Protein AF-A0A959L8D1-F1 (afdb_monomer_lite)

pLDDT: mean 73.57, std 13.6, range [44.97, 96.94]

Foldseek 3Di:
DPVVVVVVVLLVVLVVVVVVLVCVVVVPPDDCVVCVLVVVLVVVVNVCSVCLPVQLVVQCVVVVPPDSVVSSVVVVVVSVVVVVVVVVVVVVVVVVVVVVVVVVVVVVVVVVVVVVVVD

Structure (mmCIF, N/CA/C/O backbone):
data_AF-A0A959L8D1-F1
#
_entry.id   AF-A0A959L8D1-F1
#
loop_
_atom_site.group_PDB
_atom_site.id
_atom_site.type_symbol
_atom_site.label_atom_id
_atom_site.label_alt_id
_atom_site.label_comp_id
_atom_site.label_asym_id
_atom_site.label_entity_id
_atom_site.label_seq_id
_atom_site.pdbx_PDB_ins_code
_atom_site.Cartn_x
_atom_site.Cartn_y
_atom_site.Cartn_z
_atom_site.occupancy
_atom_site.B_iso_or_equiv
_atom_site.auth_seq_id
_atom_site.auth_comp_id
_atom_site.auth_asym_id
_atom_site.auth_atom_id
_atom_site.pdbx_PDB_model_num
ATOM 1 N N . MET A 1 1 ? 15.775 18.827 -28.798 1.00 44.97 1 MET A N 1
ATOM 2 C CA . MET A 1 1 ? 16.914 18.192 -28.095 1.00 44.97 1 MET A CA 1
ATOM 3 C C . MET A 1 1 ? 16.473 17.866 -26.663 1.00 44.97 1 MET A C 1
ATOM 5 O O . MET A 1 1 ? 17.173 18.188 -25.719 1.00 44.97 1 MET A O 1
ATOM 9 N N . ASP A 1 2 ? 15.316 17.203 -26.504 1.00 53.19 2 ASP A N 1
ATOM 10 C CA . ASP A 1 2 ? 14.526 17.271 -25.252 1.00 53.19 2 ASP A CA 1
ATOM 11 C C . ASP A 1 2 ? 14.247 15.898 -24.615 1.00 53.19 2 ASP A C 1
ATOM 13 O O . ASP A 1 2 ? 13.881 15.799 -23.447 1.00 53.19 2 ASP A O 1
ATOM 17 N N . ILE A 1 3 ? 14.503 14.809 -25.348 1.00 58.22 3 ILE A N 1
ATOM 18 C CA . ILE A 1 3 ? 14.259 13.428 -24.890 1.00 58.22 3 ILE A CA 1
ATOM 19 C C . ILE A 1 3 ? 15.276 13.007 -23.810 1.00 58.22 3 ILE A C 1
ATOM 21 O O . ILE A 1 3 ? 14.938 12.283 -22.877 1.00 58.22 3 ILE A O 1
ATOM 25 N N . ARG A 1 4 ? 16.519 13.511 -23.879 1.00 61.00 4 ARG A N 1
ATOM 26 C CA . ARG A 1 4 ? 17.601 13.143 -22.941 1.00 61.00 4 ARG A CA 1
ATOM 27 C C . ARG A 1 4 ? 17.371 13.689 -21.530 1.00 61.00 4 ARG A C 1
ATOM 29 O O . ARG A 1 4 ? 17.685 13.013 -20.556 1.00 61.00 4 ARG A O 1
ATOM 36 N N . ILE A 1 5 ? 16.801 14.892 -21.423 1.00 63.31 5 ILE A N 1
ATOM 37 C CA . ILE A 1 5 ? 16.486 15.525 -20.134 1.00 63.31 5 ILE A CA 1
ATOM 38 C C . ILE A 1 5 ? 15.356 14.757 -19.453 1.00 63.31 5 ILE A C 1
ATOM 40 O O . ILE A 1 5 ? 15.460 14.446 -18.271 1.00 63.31 5 ILE A O 1
ATOM 44 N N . PHE A 1 6 ? 14.324 14.379 -20.211 1.00 62.62 6 PHE A N 1
ATOM 45 C CA . PHE A 1 6 ? 13.221 13.578 -19.689 1.00 62.62 6 PHE A CA 1
ATOM 46 C C . PHE A 1 6 ? 13.702 12.211 -19.179 1.00 62.62 6 PHE A C 1
ATOM 48 O O . PHE A 1 6 ? 13.329 11.797 -18.087 1.00 62.62 6 PHE A O 1
ATOM 55 N N . GLN A 1 7 ? 14.601 11.546 -19.909 1.00 61.59 7 GLN A N 1
ATOM 56 C CA . GLN A 1 7 ? 15.146 10.241 -19.520 1.00 61.59 7 GLN A CA 1
ATOM 57 C C . GLN A 1 7 ? 16.003 10.304 -18.241 1.00 61.59 7 GLN A C 1
ATOM 59 O O . GLN A 1 7 ? 15.895 9.437 -17.370 1.00 61.59 7 GLN A O 1
ATOM 64 N N . ILE A 1 8 ? 16.813 11.357 -18.089 1.00 69.31 8 ILE A N 1
ATOM 65 C CA . ILE A 1 8 ? 17.606 11.609 -16.874 1.00 69.31 8 ILE A CA 1
ATOM 66 C C . ILE A 1 8 ? 16.698 11.943 -15.689 1.00 69.31 8 ILE A C 1
ATOM 68 O O . ILE A 1 8 ? 16.883 11.405 -14.599 1.00 69.31 8 ILE A O 1
ATOM 72 N N . LEU A 1 9 ? 15.697 12.797 -15.902 1.00 68.62 9 LEU A N 1
ATOM 73 C CA . LEU A 1 9 ? 14.784 13.252 -14.859 1.00 68.62 9 LEU A CA 1
ATOM 74 C C . LEU A 1 9 ? 13.899 12.107 -14.346 1.00 68.62 9 LEU A C 1
ATOM 76 O O . LEU A 1 9 ? 13.762 11.935 -13.136 1.00 68.62 9 LEU A O 1
ATOM 80 N N . VAL A 1 10 ? 13.391 11.259 -15.247 1.00 65.62 10 VAL A N 1
ATOM 81 C CA . VAL A 1 10 ? 12.669 10.026 -14.894 1.00 65.62 10 VAL A CA 1
ATOM 82 C C . VAL A 1 10 ? 13.568 9.057 -14.122 1.00 65.62 10 VAL A C 1
ATOM 84 O O . VAL A 1 10 ? 13.131 8.505 -13.115 1.00 65.62 10 VAL A O 1
ATOM 87 N N . SER A 1 11 ? 14.834 8.897 -14.521 1.00 62.25 11 SER A N 1
ATOM 88 C CA . SER A 1 11 ? 15.780 8.025 -13.806 1.00 62.25 11 SER A CA 1
ATOM 89 C C . SER A 1 11 ? 16.062 8.525 -12.385 1.00 62.25 11 SER A C 1
ATOM 91 O O . SER A 1 11 ? 16.070 7.741 -11.437 1.00 62.25 11 SER A O 1
ATOM 93 N N . PHE A 1 12 ? 16.231 9.838 -12.208 1.00 73.19 12 PHE A N 1
ATOM 94 C CA . PHE A 1 12 ? 16.460 10.443 -10.894 1.00 73.19 12 PHE A CA 1
ATOM 95 C C . PHE A 1 12 ? 15.234 10.322 -9.979 1.00 73.19 12 PHE A C 1
ATOM 97 O O . PHE A 1 12 ? 15.365 9.984 -8.801 1.00 73.19 12 PHE A O 1
ATOM 104 N N . ILE A 1 13 ? 14.035 10.537 -10.531 1.00 70.12 13 ILE A N 1
ATOM 105 C CA . ILE A 1 13 ? 12.764 10.344 -9.819 1.00 70.12 13 ILE A CA 1
ATOM 106 C C . ILE A 1 13 ? 12.577 8.874 -9.431 1.00 70.12 13 ILE A C 1
ATOM 108 O O . ILE A 1 13 ? 12.174 8.593 -8.302 1.00 70.12 13 ILE A O 1
ATOM 112 N N . GLY A 1 14 ? 12.927 7.935 -10.314 1.00 64.06 14 GLY A N 1
ATOM 113 C CA . GLY A 1 14 ? 12.892 6.501 -10.027 1.00 64.06 14 GLY A CA 1
ATOM 114 C C . GLY A 1 14 ? 13.789 6.126 -8.846 1.00 64.06 14 GLY A C 1
ATOM 115 O O . GLY A 1 14 ? 13.337 5.471 -7.909 1.00 64.06 14 GLY A O 1
ATOM 116 N N . ILE A 1 15 ? 15.033 6.614 -8.830 1.00 70.88 15 ILE A N 1
ATOM 117 C CA . ILE A 1 15 ? 15.979 6.376 -7.727 1.00 70.88 15 ILE A CA 1
ATOM 118 C C . ILE A 1 15 ? 15.454 6.970 -6.410 1.00 70.88 15 ILE A C 1
ATOM 120 O O . ILE A 1 15 ? 15.479 6.303 -5.374 1.00 70.88 15 ILE A O 1
ATOM 124 N N . ALA A 1 16 ? 14.931 8.199 -6.439 1.00 73.38 16 ALA A N 1
ATOM 125 C CA . ALA A 1 16 ? 14.352 8.837 -5.259 1.00 73.38 16 ALA A CA 1
ATOM 126 C C . ALA A 1 16 ? 13.145 8.051 -4.709 1.00 73.38 16 ALA A C 1
ATOM 128 O O . ALA A 1 16 ? 13.032 7.855 -3.496 1.00 73.38 16 ALA A O 1
ATOM 129 N N . PHE A 1 17 ? 12.282 7.541 -5.593 1.00 66.75 17 PHE A N 1
ATOM 130 C CA . PHE A 1 17 ? 11.120 6.731 -5.227 1.00 66.75 17 PHE A CA 1
ATOM 131 C C . PHE A 1 17 ? 11.515 5.388 -4.595 1.00 66.75 17 PHE A C 1
ATOM 133 O O . PHE A 1 17 ? 10.920 4.967 -3.596 1.00 66.75 17 PHE A O 1
ATOM 140 N N . VAL A 1 18 ? 12.562 4.742 -5.119 1.00 65.06 18 VAL A N 1
ATOM 141 C CA . VAL A 1 18 ? 13.132 3.508 -4.555 1.00 65.06 18 VAL A CA 1
ATOM 142 C C . VAL A 1 18 ? 13.652 3.755 -3.138 1.00 65.06 18 VAL A C 1
ATOM 144 O O . VAL A 1 18 ? 13.286 3.030 -2.213 1.00 65.06 18 VAL A O 1
ATOM 147 N N . ILE A 1 19 ? 14.442 4.812 -2.931 1.00 74.25 19 ILE A N 1
ATOM 148 C CA . ILE A 1 19 ? 14.998 5.146 -1.609 1.00 74.25 19 ILE A CA 1
ATOM 149 C C . ILE A 1 19 ? 13.882 5.452 -0.602 1.00 74.25 19 ILE A C 1
ATOM 151 O O . ILE A 1 19 ? 13.937 4.997 0.544 1.00 74.25 19 ILE A O 1
ATOM 155 N N . TRP A 1 20 ? 12.858 6.201 -1.019 1.00 70.25 20 TRP A N 1
ATOM 156 C CA . TRP A 1 20 ? 11.715 6.532 -0.171 1.00 70.25 20 TRP A CA 1
ATOM 157 C C . TRP A 1 20 ? 10.930 5.284 0.248 1.00 70.25 20 TRP A C 1
ATOM 159 O O . TRP A 1 20 ? 10.620 5.108 1.428 1.00 70.25 20 TRP A O 1
ATOM 169 N N . THR A 1 21 ? 10.699 4.369 -0.692 1.00 62.09 21 THR A N 1
ATOM 170 C CA . THR A 1 21 ? 10.014 3.098 -0.439 1.00 62.09 21 THR A CA 1
ATOM 171 C C . THR A 1 21 ? 10.807 2.213 0.526 1.00 62.09 21 THR A C 1
ATOM 173 O O . THR A 1 21 ? 10.246 1.720 1.507 1.00 62.09 21 THR A O 1
ATOM 176 N N . LEU A 1 22 ? 12.114 2.039 0.296 1.00 66.50 22 LEU A N 1
ATOM 177 C CA . LEU A 1 22 ? 12.976 1.244 1.177 1.00 66.50 22 LEU A CA 1
ATOM 178 C C . LEU A 1 22 ? 12.985 1.806 2.600 1.00 66.50 22 LEU A C 1
ATOM 180 O O . LEU A 1 22 ? 12.826 1.053 3.562 1.00 66.50 22 LEU A O 1
ATOM 184 N N . LYS A 1 23 ? 13.100 3.132 2.743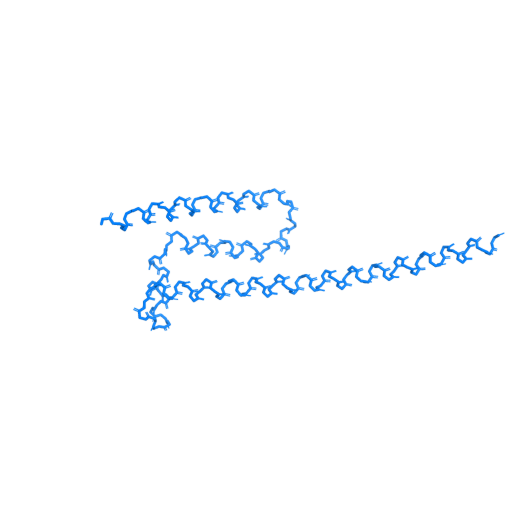 1.00 68.06 23 LYS A N 1
ATOM 185 C CA . LYS A 1 23 ? 12.978 3.792 4.047 1.00 68.06 23 LYS A CA 1
ATOM 186 C C . LYS A 1 23 ? 11.630 3.494 4.687 1.00 68.06 23 LYS A C 1
ATOM 188 O O . LYS A 1 23 ? 11.599 3.096 5.847 1.00 68.06 23 LYS A O 1
ATOM 193 N N . ASN A 1 24 ? 10.527 3.626 3.958 1.00 63.09 24 ASN A N 1
ATOM 194 C CA . ASN A 1 24 ? 9.201 3.395 4.522 1.00 63.09 24 ASN A CA 1
ATOM 195 C C . ASN A 1 24 ? 9.014 1.949 5.027 1.00 63.09 24 ASN A C 1
ATOM 197 O O . ASN A 1 24 ? 8.436 1.745 6.091 1.00 63.09 24 ASN A O 1
ATOM 201 N N . ILE A 1 25 ? 9.565 0.956 4.321 1.00 62.25 25 ILE A N 1
ATOM 202 C CA . ILE A 1 25 ? 9.520 -0.457 4.737 1.00 62.25 25 ILE A CA 1
ATOM 203 C C . ILE A 1 25 ? 10.344 -0.690 6.011 1.00 62.25 25 ILE A C 1
ATOM 205 O O . ILE A 1 25 ? 9.870 -1.342 6.940 1.00 62.25 25 ILE A O 1
ATOM 209 N N . ILE A 1 26 ? 11.556 -0.133 6.080 1.00 62.91 26 ILE A N 1
ATOM 210 C CA . ILE A 1 26 ? 12.468 -0.325 7.220 1.00 62.91 26 ILE A CA 1
ATOM 211 C C . ILE A 1 26 ? 11.959 0.405 8.473 1.00 62.91 26 ILE A C 1
ATOM 213 O O . ILE A 1 26 ? 12.082 -0.103 9.587 1.00 62.91 26 ILE A O 1
ATOM 217 N N . THR A 1 27 ? 11.360 1.586 8.306 1.00 58.34 27 THR A N 1
ATOM 218 C CA . THR A 1 27 ? 10.973 2.445 9.436 1.00 58.34 27 THR A CA 1
ATOM 219 C C . THR A 1 27 ? 9.702 1.957 10.139 1.00 58.34 27 THR A C 1
ATOM 221 O O . THR A 1 27 ? 9.529 2.215 11.326 1.00 58.34 27 THR A O 1
ATOM 224 N N . GLN A 1 28 ? 8.810 1.233 9.451 1.00 54.53 28 GLN A N 1
ATOM 225 C CA . GLN A 1 28 ? 7.471 0.960 9.987 1.00 54.53 28 GLN A CA 1
ATOM 226 C C . GLN A 1 28 ? 7.330 -0.272 10.898 1.00 54.53 28 GLN A C 1
ATOM 228 O O . GLN A 1 28 ? 6.230 -0.470 11.403 1.00 54.53 28 GLN A O 1
ATOM 233 N N . LYS A 1 29 ? 8.372 -1.092 11.157 1.00 53.31 29 LYS A N 1
ATOM 234 C CA . LYS A 1 29 ? 8.272 -2.306 12.021 1.00 53.31 29 LYS A CA 1
ATOM 235 C C . LYS A 1 29 ? 6.975 -3.114 11.779 1.00 53.31 29 LYS A C 1
ATOM 237 O O . LYS A 1 29 ? 6.373 -3.657 12.703 1.00 53.31 29 LYS A O 1
ATOM 242 N N . SER A 1 30 ? 6.503 -3.141 10.535 1.00 51.44 30 SER A N 1
ATOM 243 C CA . SER A 1 30 ? 5.203 -3.715 10.212 1.00 51.44 30 SER A CA 1
ATOM 244 C C . SER A 1 30 ? 5.316 -5.234 10.207 1.00 51.44 30 SER A C 1
ATOM 246 O O . SER A 1 30 ? 6.274 -5.794 9.669 1.00 51.44 30 SER A O 1
ATOM 248 N N . SER A 1 31 ? 4.336 -5.905 10.810 1.00 53.81 31 SER A N 1
ATOM 249 C CA . SER A 1 31 ? 4.186 -7.354 10.714 1.00 53.81 31 SER A CA 1
ATOM 250 C C . SER A 1 31 ? 4.180 -7.760 9.236 1.00 53.81 31 SER A C 1
ATOM 252 O O . SER A 1 31 ? 3.370 -7.260 8.454 1.00 53.81 31 SER A O 1
ATOM 254 N N . LEU A 1 32 ? 5.072 -8.678 8.841 1.00 53.84 32 LEU A N 1
ATOM 255 C CA . LEU A 1 32 ? 5.238 -9.142 7.451 1.00 53.84 32 LEU A CA 1
ATOM 256 C C . LEU A 1 32 ? 3.915 -9.583 6.794 1.00 53.84 32 LEU A C 1
ATOM 258 O O . LEU A 1 32 ? 3.780 -9.517 5.573 1.00 53.84 32 LEU A O 1
ATOM 262 N N . LYS A 1 33 ? 2.927 -9.994 7.600 1.00 57.34 33 LYS A N 1
ATOM 263 C CA . LYS A 1 33 ? 1.595 -10.402 7.135 1.00 57.34 33 LYS A CA 1
ATOM 264 C C . LYS A 1 33 ? 0.744 -9.234 6.627 1.00 57.34 33 LYS A C 1
ATOM 266 O O . LYS A 1 33 ? 0.031 -9.402 5.642 1.00 57.34 33 LYS A O 1
ATOM 271 N N . ASP A 1 34 ? 0.845 -8.052 7.232 1.00 59.91 34 ASP A N 1
ATOM 272 C CA . ASP A 1 34 ? 0.012 -6.906 6.850 1.00 59.91 34 ASP A CA 1
ATOM 273 C C . ASP A 1 34 ? 0.586 -6.130 5.660 1.00 59.91 34 ASP A C 1
ATOM 275 O O . ASP A 1 34 ? -0.183 -5.587 4.859 1.00 59.91 34 ASP A O 1
ATOM 279 N N . SER A 1 35 ? 1.913 -6.149 5.488 1.00 65.25 35 SER A N 1
ATOM 280 C CA . SER A 1 35 ? 2.630 -5.405 4.441 1.00 65.25 35 SER A CA 1
ATOM 281 C C . SER A 1 35 ? 2.812 -6.143 3.111 1.00 65.25 35 SER A C 1
ATOM 283 O O . SER A 1 35 ? 3.308 -5.539 2.160 1.00 65.25 35 SER A O 1
ATOM 285 N N . TRP A 1 36 ? 2.401 -7.411 2.990 1.00 68.19 36 TRP A N 1
ATOM 286 C CA . TRP A 1 36 ? 2.643 -8.211 1.777 1.00 68.19 36 TRP A CA 1
ATOM 287 C C . TRP A 1 36 ? 2.040 -7.588 0.508 1.00 68.19 36 TRP A C 1
ATOM 289 O O . TRP A 1 36 ? 2.680 -7.558 -0.541 1.00 68.19 36 TRP A O 1
ATOM 299 N N . PHE A 1 37 ? 0.841 -7.006 0.612 1.00 69.19 37 PHE A N 1
ATOM 300 C CA . PHE A 1 37 ? 0.192 -6.334 -0.519 1.00 69.19 37 PHE A CA 1
ATOM 301 C C . PHE A 1 37 ? 0.978 -5.096 -0.983 1.00 69.19 37 PHE A C 1
ATOM 303 O O . PHE A 1 37 ? 1.168 -4.895 -2.180 1.00 69.19 37 PHE A O 1
ATOM 310 N N . GLY A 1 38 ? 1.485 -4.294 -0.042 1.00 68.81 38 GLY A N 1
ATOM 311 C CA . GLY A 1 38 ? 2.319 -3.130 -0.353 1.00 68.81 38 GLY A CA 1
ATOM 312 C C . GLY A 1 38 ? 3.681 -3.519 -0.932 1.00 68.81 38 GLY A C 1
ATOM 313 O O . GLY A 1 38 ? 4.169 -2.850 -1.838 1.00 68.81 38 GLY A O 1
ATOM 314 N N . LEU A 1 39 ? 4.262 -4.628 -0.463 1.00 70.00 39 LEU A N 1
ATOM 315 C CA . LEU A 1 39 ? 5.511 -5.178 -0.993 1.00 70.00 39 LEU A CA 1
ATOM 316 C C . LEU A 1 39 ? 5.359 -5.665 -2.435 1.00 70.00 39 LEU A C 1
ATOM 318 O O . LEU A 1 39 ? 6.172 -5.291 -3.275 1.00 70.00 39 LEU A O 1
ATOM 322 N N . ILE A 1 40 ? 4.308 -6.434 -2.742 1.00 74.75 40 ILE A N 1
ATOM 323 C CA . ILE A 1 40 ? 4.020 -6.863 -4.121 1.00 74.75 40 ILE A CA 1
ATOM 324 C C . ILE A 1 40 ? 3.827 -5.647 -5.020 1.00 74.75 40 ILE A C 1
ATOM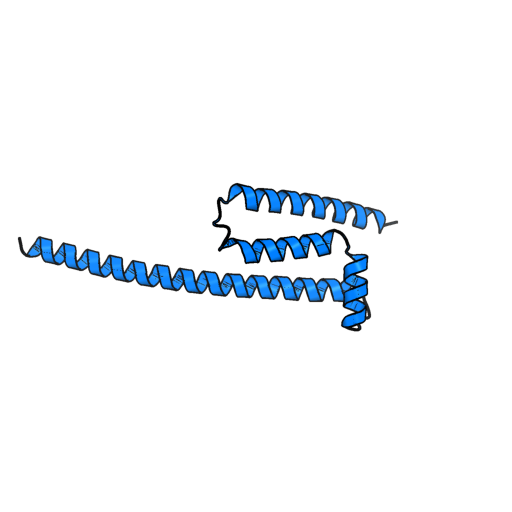 326 O O . ILE A 1 40 ? 4.426 -5.574 -6.090 1.00 74.75 40 ILE A O 1
ATOM 330 N N . LEU A 1 41 ? 3.008 -4.687 -4.584 1.00 69.94 41 LEU A N 1
ATOM 331 C CA . LEU A 1 41 ? 2.719 -3.493 -5.368 1.00 69.94 41 LEU A CA 1
ATOM 332 C C . LEU A 1 41 ? 3.999 -2.695 -5.644 1.00 69.94 41 LEU A C 1
ATOM 334 O O . LEU A 1 41 ? 4.243 -2.285 -6.774 1.00 69.94 41 LEU A O 1
ATOM 338 N N . SER A 1 42 ? 4.847 -2.530 -4.630 1.00 66.06 42 SER A N 1
ATOM 339 C CA . SER A 1 42 ? 6.132 -1.852 -4.758 1.00 66.06 42 SER A CA 1
ATOM 340 C C . SER A 1 42 ? 7.091 -2.584 -5.698 1.00 66.06 42 SER A C 1
ATOM 342 O O . SER A 1 42 ? 7.699 -1.947 -6.554 1.00 66.06 42 SER A O 1
ATOM 344 N N . LEU A 1 43 ? 7.174 -3.915 -5.609 1.00 71.19 43 LEU A N 1
ATOM 345 C CA . LEU A 1 43 ? 7.964 -4.732 -6.531 1.00 71.19 43 LEU A CA 1
ATOM 346 C C . LEU A 1 43 ? 7.493 -4.547 -7.981 1.00 71.19 43 LEU A C 1
ATOM 348 O O . LEU A 1 43 ? 8.308 -4.439 -8.896 1.00 71.19 43 LEU A O 1
ATOM 352 N N . LEU A 1 44 ? 6.178 -4.456 -8.184 1.00 71.50 44 LEU A N 1
ATOM 353 C CA . LEU A 1 44 ? 5.580 -4.236 -9.496 1.00 71.50 44 LEU A CA 1
ATOM 354 C C . LEU A 1 44 ? 5.890 -2.835 -10.041 1.00 71.50 44 LEU A C 1
ATOM 356 O O . LEU A 1 44 ? 6.222 -2.697 -11.215 1.00 71.50 44 LEU A O 1
ATOM 360 N N . PHE A 1 45 ? 5.874 -1.812 -9.182 1.00 68.00 45 PHE A N 1
ATOM 361 C CA . PHE A 1 45 ? 6.333 -0.465 -9.533 1.00 68.00 45 PHE A CA 1
ATOM 362 C C . PHE A 1 45 ? 7.827 -0.426 -9.878 1.00 68.00 45 PHE A C 1
ATOM 364 O O . PHE A 1 45 ? 8.204 0.254 -10.828 1.00 68.00 45 PHE A O 1
ATOM 371 N N . ILE A 1 46 ? 8.672 -1.168 -9.156 1.00 65.94 46 ILE A N 1
ATOM 372 C CA . ILE A 1 46 ? 10.112 -1.276 -9.443 1.00 65.94 46 ILE A CA 1
ATOM 373 C C . ILE A 1 46 ? 10.341 -1.920 -10.814 1.00 65.94 46 ILE A C 1
ATOM 375 O O . ILE A 1 46 ? 11.119 -1.398 -11.609 1.00 65.94 46 ILE A O 1
ATOM 379 N N . MET A 1 47 ? 9.634 -3.013 -11.116 1.00 64.06 47 MET A N 1
ATOM 380 C CA . MET A 1 47 ? 9.660 -3.656 -12.436 1.00 64.06 47 MET A CA 1
ATOM 381 C C . MET A 1 47 ? 9.266 -2.680 -13.551 1.00 64.06 47 MET A C 1
ATOM 383 O O . MET A 1 47 ? 9.938 -2.610 -14.579 1.00 64.06 47 MET A O 1
ATOM 387 N N . LEU A 1 48 ? 8.221 -1.880 -13.323 1.00 63.91 48 LEU A N 1
ATOM 388 C CA . LEU A 1 48 ? 7.764 -0.877 -14.284 1.00 63.91 48 LEU A CA 1
ATOM 389 C C . LEU A 1 48 ? 8.772 0.264 -14.485 1.00 63.91 48 LEU A C 1
ATOM 391 O O . LEU A 1 48 ? 8.928 0.763 -15.595 1.00 63.91 48 LEU A O 1
ATOM 395 N N . ALA A 1 49 ? 9.445 0.678 -13.409 1.00 61.88 49 ALA A N 1
ATOM 396 C CA . ALA A 1 49 ? 10.408 1.772 -13.421 1.00 61.88 49 ALA A CA 1
ATOM 397 C C . ALA A 1 49 ? 11.759 1.374 -14.036 1.00 61.88 49 ALA A C 1
ATOM 399 O O . ALA A 1 49 ? 12.401 2.206 -14.673 1.00 61.88 49 ALA A O 1
ATOM 400 N N . LEU A 1 50 ? 12.195 0.121 -13.859 1.00 57.75 50 LEU A N 1
ATOM 401 C CA . LEU A 1 50 ? 13.462 -0.376 -14.406 1.00 57.75 50 LEU A CA 1
ATOM 402 C C . LEU A 1 50 ? 13.396 -0.635 -15.916 1.00 57.75 50 LEU A C 1
ATOM 404 O O . LEU A 1 50 ? 14.405 -0.473 -16.598 1.00 57.75 50 LEU A O 1
ATOM 408 N N . PHE A 1 51 ? 12.227 -1.017 -16.444 1.00 61.31 51 PHE A N 1
ATOM 409 C CA . PHE A 1 51 ? 12.077 -1.398 -17.852 1.00 61.31 51 PHE A CA 1
ATOM 410 C C . PHE A 1 51 ? 10.813 -0.810 -18.500 1.00 61.31 51 PHE A C 1
ATOM 412 O O . PHE A 1 51 ? 9.938 -1.568 -18.930 1.00 61.31 51 PHE A O 1
ATOM 419 N N . PRO A 1 52 ? 10.703 0.526 -18.623 1.00 58.59 52 PRO A N 1
ATOM 420 C CA . PRO A 1 52 ? 9.523 1.160 -19.205 1.00 58.59 52 PRO A CA 1
ATOM 421 C C . PRO A 1 52 ? 9.257 0.675 -20.638 1.00 58.59 52 PRO A C 1
ATOM 423 O O . PRO A 1 52 ? 8.119 0.345 -20.958 1.00 58.59 52 PRO A O 1
ATOM 426 N N . ASP A 1 53 ? 10.292 0.529 -21.471 1.00 60.09 53 ASP A N 1
ATOM 427 C CA . ASP A 1 53 ? 10.134 0.132 -22.878 1.00 60.09 53 ASP A CA 1
ATOM 428 C C . ASP A 1 53 ? 9.756 -1.347 -23.052 1.00 60.09 53 ASP A C 1
ATOM 430 O O . ASP A 1 53 ? 8.888 -1.671 -23.862 1.00 60.09 53 ASP A O 1
ATOM 434 N N . ALA A 1 54 ? 10.355 -2.258 -22.274 1.00 61.41 54 ALA A N 1
ATOM 435 C CA . ALA A 1 54 ? 10.072 -3.692 -22.384 1.00 61.41 54 ALA A CA 1
ATOM 436 C C . ALA A 1 54 ? 8.664 -4.034 -21.874 1.00 61.41 54 ALA A C 1
ATOM 438 O O . ALA A 1 54 ? 7.935 -4.795 -22.511 1.00 61.41 54 ALA A O 1
ATOM 439 N N . VAL A 1 55 ? 8.269 -3.430 -20.748 1.00 61.41 55 VAL A N 1
ATOM 440 C CA . VAL A 1 55 ? 6.938 -3.601 -20.155 1.00 61.41 55 VAL A CA 1
ATOM 441 C C . VAL A 1 55 ? 5.881 -2.981 -21.066 1.00 61.41 55 VAL A C 1
ATOM 443 O O . VAL A 1 55 ? 4.868 -3.611 -21.362 1.00 61.41 55 VAL A O 1
ATOM 446 N N . SER A 1 56 ? 6.148 -1.785 -21.589 1.00 62.72 56 SER A N 1
ATOM 447 C CA . SER A 1 56 ? 5.246 -1.103 -22.508 1.00 62.72 56 SER A CA 1
ATOM 448 C C . SER A 1 56 ? 5.016 -1.867 -23.809 1.00 62.72 56 SER A C 1
ATOM 450 O O . SER A 1 56 ? 3.863 -2.067 -24.179 1.00 62.72 56 SER A O 1
ATOM 452 N N . HIS A 1 57 ? 6.073 -2.365 -24.459 1.00 64.31 57 HIS A N 1
ATOM 453 C CA . HIS A 1 57 ? 5.934 -3.142 -25.692 1.00 64.31 57 HIS A CA 1
ATOM 454 C C . HIS A 1 57 ? 5.187 -4.463 -25.479 1.00 64.31 57 HIS A C 1
ATOM 456 O O . HIS A 1 57 ? 4.363 -4.836 -26.312 1.00 64.31 57 HIS A O 1
ATOM 462 N N . HIS A 1 58 ? 5.429 -5.170 -24.369 1.00 66.94 58 HIS A N 1
ATOM 463 C CA . HIS A 1 58 ? 4.695 -6.403 -24.066 1.00 66.94 58 HIS A CA 1
ATOM 464 C C . HIS A 1 58 ? 3.208 -6.143 -23.814 1.00 66.94 58 HIS A C 1
ATOM 466 O O . HIS A 1 58 ? 2.360 -6.847 -24.354 1.00 66.94 58 HIS A O 1
ATOM 472 N N . ILE A 1 59 ? 2.878 -5.117 -23.029 1.00 62.16 59 ILE A N 1
ATOM 473 C CA . ILE A 1 59 ? 1.485 -4.782 -22.712 1.00 62.16 59 ILE A CA 1
ATOM 474 C C . ILE A 1 59 ? 0.769 -4.233 -23.945 1.00 62.16 59 ILE A C 1
ATOM 476 O O . ILE A 1 59 ? -0.364 -4.627 -24.204 1.00 62.16 59 ILE A O 1
ATOM 480 N N . ALA A 1 60 ? 1.419 -3.364 -24.723 1.00 65.25 60 ALA A N 1
ATOM 481 C CA . ALA A 1 60 ? 0.854 -2.813 -25.950 1.00 65.25 60 ALA A CA 1
ATOM 482 C C . ALA A 1 60 ? 0.535 -3.909 -26.975 1.00 65.25 60 ALA A C 1
ATOM 484 O O . ALA A 1 60 ? -0.514 -3.839 -27.603 1.00 65.25 60 ALA A O 1
ATOM 485 N N . ASN A 1 61 ? 1.367 -4.953 -27.073 1.00 66.50 61 ASN A N 1
ATOM 486 C CA . ASN A 1 61 ? 1.110 -6.095 -27.953 1.00 66.50 61 ASN A CA 1
ATOM 487 C C . ASN A 1 61 ? -0.030 -7.004 -27.458 1.00 66.50 61 ASN A C 1
ATOM 489 O O . ASN A 1 61 ? -0.735 -7.583 -28.276 1.00 66.50 61 ASN A O 1
ATOM 493 N N . ILE A 1 62 ? -0.221 -7.150 -26.141 1.00 65.69 62 ILE A N 1
ATOM 494 C CA . ILE A 1 62 ? -1.310 -7.971 -25.573 1.00 65.69 62 ILE A CA 1
ATOM 495 C C . ILE A 1 62 ? -2.659 -7.244 -25.661 1.00 65.69 62 ILE A C 1
ATOM 497 O O . ILE A 1 62 ? -3.688 -7.874 -25.890 1.00 65.69 62 ILE A O 1
ATOM 501 N N . LEU A 1 63 ? -2.660 -5.927 -25.448 1.00 67.31 63 LEU A N 1
ATOM 502 C CA . LEU A 1 63 ? -3.869 -5.098 -25.379 1.00 67.31 63 LEU A CA 1
ATOM 503 C C . LEU A 1 63 ? -4.165 -4.318 -26.674 1.00 67.31 63 LEU A C 1
ATOM 505 O O . LEU A 1 63 ? -5.136 -3.569 -26.706 1.00 67.31 63 LEU A O 1
ATOM 509 N N . ASP A 1 64 ? -3.343 -4.483 -27.714 1.00 65.88 64 ASP A N 1
ATOM 510 C CA . ASP A 1 64 ? -3.420 -3.782 -29.009 1.00 65.88 64 ASP A CA 1
ATOM 511 C C . ASP A 1 64 ? -3.476 -2.244 -28.878 1.00 65.88 64 ASP A C 1
ATOM 513 O O . ASP A 1 64 ? -4.172 -1.522 -29.597 1.00 65.88 64 ASP A O 1
ATOM 517 N N . PHE A 1 65 ? -2.738 -1.700 -27.907 1.00 66.75 65 PHE A N 1
ATOM 518 C CA . PHE A 1 65 ? -2.660 -0.254 -27.733 1.00 66.75 65 PHE A CA 1
ATOM 519 C C . PHE A 1 65 ? -1.730 0.360 -28.782 1.00 66.75 65 PHE A C 1
ATOM 521 O O . PHE A 1 65 ? -0.527 0.122 -28.790 1.00 66.75 65 PHE A O 1
ATOM 528 N N . LYS A 1 66 ? -2.271 1.279 -29.591 1.00 61.09 66 LYS A N 1
ATOM 529 C CA . LYS A 1 66 ? -1.530 2.032 -30.624 1.00 61.09 66 LYS A CA 1
ATOM 530 C C . LYS A 1 66 ? -0.362 2.881 -30.086 1.00 61.09 66 LYS A C 1
ATOM 532 O O . LYS A 1 66 ? 0.469 3.343 -30.860 1.00 61.09 66 LYS A O 1
ATOM 537 N N . SER A 1 67 ? -0.327 3.138 -28.775 1.00 67.06 67 SER A N 1
ATOM 538 C CA . SER A 1 67 ? 0.725 3.903 -28.102 1.00 67.06 67 SER A CA 1
ATOM 539 C C . SER A 1 67 ? 1.197 3.185 -26.842 1.00 67.06 67 SER A C 1
ATOM 541 O O . SER A 1 67 ? 0.420 2.950 -25.913 1.00 67.06 67 SER A O 1
ATOM 543 N N . ASN A 1 68 ? 2.503 2.941 -26.791 1.00 66.06 68 ASN A N 1
ATOM 544 C CA . ASN A 1 68 ? 3.253 2.428 -25.648 1.00 66.06 68 ASN A CA 1
ATOM 545 C C . ASN A 1 68 ? 2.962 3.197 -24.339 1.00 66.06 68 ASN A C 1
ATOM 547 O O . ASN A 1 68 ? 2.823 2.611 -23.259 1.00 66.06 68 ASN A O 1
ATOM 551 N N . VAL A 1 69 ? 2.783 4.517 -24.430 1.00 69.69 69 VAL A N 1
ATOM 552 C CA . VAL A 1 69 ? 2.478 5.367 -23.268 1.00 69.69 69 VAL A CA 1
ATOM 553 C C . VAL A 1 69 ? 1.098 5.043 -22.691 1.00 69.69 69 VAL A C 1
ATOM 555 O O . VAL A 1 69 ? 0.943 4.958 -21.474 1.00 69.69 69 VAL A O 1
ATOM 558 N N . ASN A 1 70 ? 0.102 4.792 -23.545 1.00 68.25 70 ASN A N 1
ATOM 559 C CA . ASN A 1 70 ? -1.258 4.486 -23.095 1.00 68.25 70 ASN A CA 1
ATOM 560 C C . ASN A 1 70 ? -1.325 3.134 -22.378 1.00 68.25 70 ASN A C 1
ATOM 562 O O . ASN A 1 70 ? -2.036 3.012 -21.384 1.00 68.25 70 ASN A O 1
ATOM 566 N N . ALA A 1 71 ? -0.543 2.153 -22.832 1.00 69.56 71 ALA A N 1
ATOM 567 C CA . ALA A 1 71 ? -0.429 0.852 -22.182 1.00 69.56 71 ALA A CA 1
ATOM 568 C C . ALA A 1 71 ? 0.129 0.971 -20.749 1.00 69.56 71 ALA A C 1
ATOM 570 O O . ALA A 1 71 ? -0.427 0.393 -19.813 1.00 69.56 71 ALA A O 1
ATOM 571 N N . ILE A 1 72 ? 1.181 1.780 -20.562 1.00 71.19 72 ILE A N 1
ATOM 572 C CA . ILE A 1 72 ? 1.754 2.068 -19.236 1.00 71.19 72 ILE A CA 1
ATOM 573 C C . ILE A 1 72 ? 0.724 2.770 -18.346 1.00 71.19 72 ILE A C 1
ATOM 575 O O . ILE A 1 72 ? 0.524 2.368 -17.200 1.00 71.19 72 ILE A O 1
ATOM 579 N N . LEU A 1 73 ? 0.058 3.806 -18.865 1.00 73.94 73 LEU A N 1
ATOM 580 C CA . LEU A 1 73 ? -0.938 4.566 -18.110 1.00 73.94 73 LEU A CA 1
ATOM 581 C C . LEU A 1 73 ? -2.115 3.689 -17.681 1.00 73.94 73 LEU A C 1
ATOM 583 O O . LEU A 1 73 ? -2.532 3.753 -16.527 1.00 73.94 73 LEU A O 1
ATOM 587 N N . PHE A 1 74 ? -2.618 2.839 -18.575 1.00 78.69 74 PHE A N 1
ATOM 588 C CA . PHE A 1 74 ? -3.699 1.910 -18.267 1.00 78.69 74 PHE A CA 1
ATOM 589 C C . PHE A 1 74 ? -3.313 0.951 -17.136 1.00 78.69 74 PHE A C 1
ATOM 591 O O . PHE A 1 74 ? -4.067 0.784 -16.176 1.00 78.69 74 PHE A O 1
ATOM 598 N N . LEU A 1 75 ? -2.108 0.377 -17.200 1.00 79.25 75 LE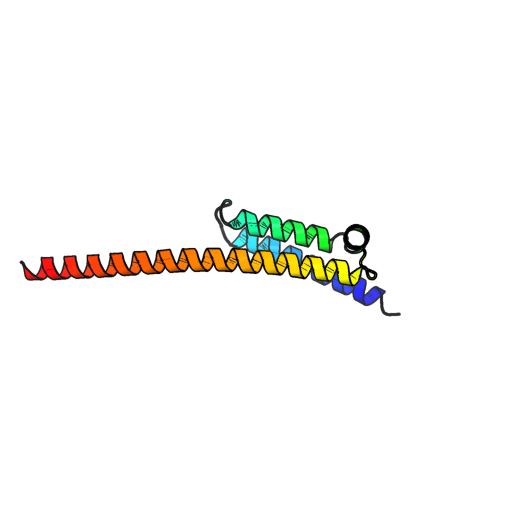U A N 1
ATOM 599 C CA . LEU A 1 75 ? -1.618 -0.509 -16.151 1.00 79.25 75 LEU A CA 1
ATOM 600 C C . LEU A 1 75 ? -1.442 0.238 -14.820 1.00 79.25 75 LEU A C 1
ATOM 602 O O . LEU A 1 75 ? -1.891 -0.255 -13.785 1.00 79.25 75 LEU A O 1
ATOM 606 N N . LEU A 1 76 ? -0.851 1.436 -14.836 1.00 80.06 76 LEU A N 1
ATOM 607 C CA . LEU A 1 76 ? -0.690 2.270 -1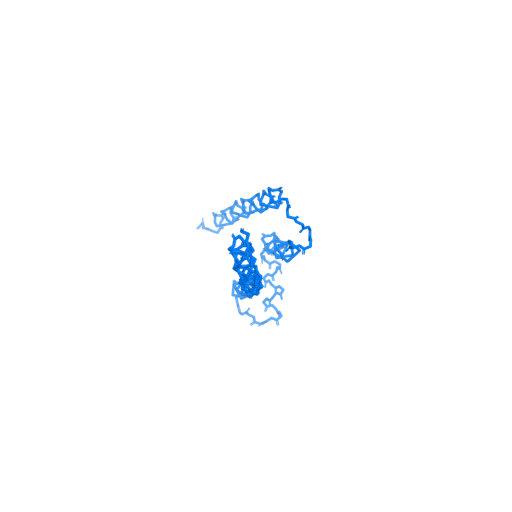3.641 1.00 80.06 76 LEU A CA 1
ATOM 608 C C . LEU A 1 76 ? -2.033 2.576 -12.978 1.00 80.06 76 LEU A C 1
ATOM 610 O O . LEU A 1 76 ? -2.171 2.415 -11.766 1.00 80.06 76 LEU A O 1
ATOM 614 N N . VAL A 1 77 ? -3.037 2.967 -13.763 1.00 83.44 77 VAL A N 1
ATOM 615 C CA . VAL A 1 77 ? -4.391 3.225 -13.261 1.00 83.44 77 VAL A CA 1
ATOM 616 C C . VAL A 1 77 ? -5.005 1.955 -12.673 1.00 83.44 77 VAL A C 1
ATOM 618 O O . VAL A 1 77 ? -5.605 2.016 -11.600 1.00 83.44 77 VAL A O 1
ATOM 621 N N . GLY A 1 78 ? -4.819 0.798 -13.313 1.00 84.62 78 GLY A N 1
ATOM 622 C CA . GLY A 1 78 ? -5.280 -0.490 -12.792 1.00 84.62 78 GLY A CA 1
ATOM 623 C C . GLY A 1 78 ? -4.653 -0.844 -11.441 1.00 84.62 78 GLY A C 1
ATOM 624 O O . GLY A 1 78 ? -5.366 -1.184 -10.495 1.00 84.62 78 GLY A O 1
ATOM 625 N N . LEU A 1 79 ? -3.332 -0.691 -11.309 1.00 82.31 79 LEU A N 1
ATOM 626 C CA . LEU A 1 79 ? -2.622 -0.936 -10.051 1.00 82.31 79 LEU A CA 1
ATOM 627 C C . LEU A 1 79 ? -3.034 0.030 -8.947 1.00 82.31 79 LEU A C 1
ATOM 629 O O . LEU A 1 79 ? -3.276 -0.398 -7.818 1.00 82.31 79 LEU A O 1
ATOM 633 N N . LEU A 1 80 ? -3.139 1.321 -9.266 1.00 84.88 80 LEU A N 1
ATOM 634 C CA . LEU A 1 80 ? -3.594 2.332 -8.317 1.00 84.88 80 LEU A CA 1
ATOM 635 C C . LEU A 1 80 ? -5.024 2.050 -7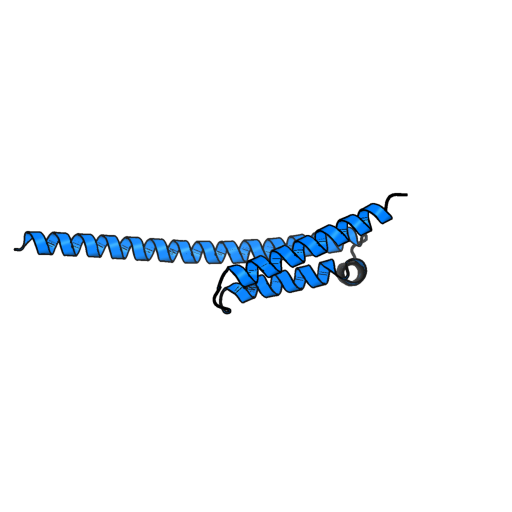.861 1.00 84.88 80 LEU A C 1
ATOM 637 O O . LEU A 1 80 ? -5.310 2.135 -6.670 1.00 84.88 80 LEU A O 1
ATOM 641 N N . SER A 1 81 ? -5.900 1.641 -8.778 1.00 83.88 81 SER A N 1
ATOM 642 C CA . SER A 1 81 ? -7.278 1.268 -8.457 1.00 83.88 81 SER A CA 1
ATOM 643 C C . SER A 1 81 ? -7.327 0.044 -7.540 1.00 83.88 81 SER A C 1
ATOM 645 O O . SER A 1 81 ? -8.020 0.063 -6.523 1.00 83.88 81 SER A O 1
ATOM 647 N N . ALA A 1 82 ? -6.541 -0.997 -7.828 1.00 82.56 82 ALA A N 1
ATOM 648 C CA . ALA A 1 82 ? -6.449 -2.179 -6.972 1.00 82.56 82 ALA A CA 1
ATOM 649 C C . ALA A 1 82 ? -5.924 -1.831 -5.569 1.00 82.56 82 ALA A C 1
ATOM 651 O O . ALA A 1 82 ? -6.458 -2.296 -4.557 1.00 82.56 82 ALA A O 1
ATOM 652 N N . ALA A 1 83 ? -4.907 -0.970 -5.495 1.00 82.50 83 ALA A N 1
ATOM 653 C CA . ALA A 1 83 ? -4.352 -0.499 -4.234 1.00 82.50 83 ALA A CA 1
ATOM 654 C C . ALA A 1 83 ? -5.345 0.345 -3.432 1.00 82.50 83 ALA A C 1
ATOM 656 O O . ALA A 1 83 ? -5.475 0.163 -2.217 1.00 82.50 83 ALA A O 1
ATOM 657 N N . PHE A 1 84 ? -6.086 1.219 -4.108 1.00 87.75 84 PHE A N 1
ATOM 658 C CA . PHE A 1 84 ? -7.131 2.029 -3.503 1.00 87.75 84 PHE A CA 1
ATOM 659 C C . PHE A 1 84 ? -8.240 1.160 -2.902 1.00 87.75 84 PHE A C 1
ATOM 661 O O . PHE A 1 84 ? -8.598 1.348 -1.739 1.00 87.75 84 PHE A O 1
ATOM 668 N N . VAL A 1 85 ? -8.732 0.162 -3.643 1.00 87.56 85 VAL A N 1
ATOM 669 C CA . VAL A 1 85 ? -9.764 -0.772 -3.159 1.00 87.56 85 VAL A CA 1
ATOM 670 C C . VAL A 1 85 ? -9.263 -1.578 -1.959 1.00 87.56 85 VAL A C 1
ATOM 672 O O . VAL A 1 85 ? -9.947 -1.645 -0.937 1.00 87.56 85 VAL A O 1
ATOM 675 N N . SER A 1 86 ? -8.052 -2.137 -2.039 1.00 85.00 86 SER A N 1
ATOM 676 C CA . SER A 1 86 ? -7.425 -2.880 -0.934 1.00 85.00 86 SER A CA 1
ATOM 677 C C . SER A 1 86 ? -7.320 -2.029 0.336 1.00 85.00 86 SER A C 1
ATOM 679 O O . SER A 1 86 ? -7.663 -2.475 1.434 1.00 85.00 86 SER A O 1
ATOM 681 N N . THR A 1 87 ? -6.923 -0.766 0.178 1.00 85.44 87 THR A N 1
ATOM 682 C CA . THR A 1 87 ? -6.835 0.196 1.281 1.00 85.44 87 THR A CA 1
ATOM 683 C C . THR A 1 87 ? -8.215 0.492 1.868 1.00 85.44 87 THR A C 1
ATOM 685 O O . THR A 1 87 ? -8.386 0.432 3.084 1.00 85.44 87 THR A O 1
ATOM 688 N N . ASN A 1 88 ? -9.223 0.728 1.026 1.00 91.19 88 ASN A N 1
ATOM 689 C CA . ASN A 1 88 ? -10.598 0.988 1.461 1.00 91.19 88 ASN A CA 1
ATOM 690 C C . ASN A 1 88 ? -11.183 -0.170 2.283 1.00 91.19 88 ASN A C 1
ATOM 692 O O . ASN A 1 88 ? -11.800 0.044 3.326 1.00 91.19 88 ASN A O 1
ATOM 696 N N . ILE A 1 89 ? -10.947 -1.413 1.853 1.00 89.56 89 ILE A N 1
ATOM 697 C CA . ILE A 1 89 ? -11.394 -2.608 2.579 1.00 89.56 89 ILE A CA 1
ATOM 698 C C . ILE A 1 89 ? -10.754 -2.665 3.971 1.00 89.56 89 ILE A C 1
ATOM 700 O O . ILE A 1 89 ? -11.458 -2.891 4.957 1.00 89.56 89 ILE A O 1
ATOM 704 N N . ARG A 1 90 ? -9.442 -2.418 4.073 1.00 86.06 90 ARG A N 1
ATOM 705 C CA . ARG A 1 90 ? -8.716 -2.416 5.355 1.00 86.06 90 ARG A CA 1
ATOM 706 C C . ARG A 1 90 ? -9.219 -1.322 6.293 1.00 86.06 90 ARG A C 1
ATOM 708 O O . ARG A 1 90 ? -9.481 -1.606 7.458 1.00 86.06 90 ARG A O 1
ATOM 715 N N . VAL A 1 91 ? -9.427 -0.108 5.782 1.00 91.25 91 VAL A N 1
ATOM 716 C CA . VAL A 1 91 ? -9.993 1.010 6.556 1.00 91.25 91 VAL A CA 1
ATOM 717 C C . VAL A 1 91 ? -11.390 0.662 7.072 1.00 91.25 91 VAL A C 1
ATOM 719 O O . VAL A 1 91 ? -11.690 0.864 8.246 1.00 91.25 91 VAL A O 1
ATOM 722 N N . ASN A 1 92 ? -12.236 0.053 6.239 1.00 92.00 92 ASN A N 1
ATOM 723 C CA . ASN A 1 92 ? -13.567 -0.374 6.665 1.00 92.00 92 ASN A CA 1
ATOM 724 C C . ASN A 1 92 ? -13.528 -1.460 7.748 1.00 92.00 92 ASN A C 1
ATOM 726 O O . ASN A 1 92 ? -14.329 -1.420 8.683 1.00 92.00 92 ASN A O 1
ATOM 730 N N . GLN A 1 93 ? -12.604 -2.418 7.659 1.00 91.31 93 GLN A N 1
ATOM 731 C CA . GLN A 1 93 ? -12.406 -3.419 8.712 1.00 91.31 93 GLN A CA 1
ATOM 732 C C . GLN A 1 93 ? -11.943 -2.762 10.017 1.00 91.31 93 GLN A C 1
ATOM 734 O O . GLN A 1 93 ? -12.526 -3.013 11.071 1.00 91.31 93 GLN A O 1
ATOM 739 N N . GLN A 1 94 ? -10.964 -1.858 9.945 1.00 91.50 94 GLN A N 1
ATOM 740 C CA . GLN A 1 94 ? -10.479 -1.097 11.099 1.00 91.50 94 GLN A CA 1
ATOM 741 C C . GLN A 1 94 ? -11.603 -0.287 11.761 1.00 91.50 94 GLN A C 1
ATOM 743 O O . GLN A 1 94 ? -11.782 -0.378 12.974 1.00 91.50 94 GLN A O 1
ATOM 748 N N . ASN A 1 95 ? -12.437 0.408 10.982 1.00 93.50 95 ASN A N 1
ATOM 749 C CA . ASN A 1 95 ? -13.584 1.163 11.497 1.00 93.50 95 ASN A CA 1
ATOM 750 C C . ASN A 1 95 ? -14.597 0.275 12.236 1.00 93.50 95 ASN A C 1
ATOM 752 O O . ASN A 1 95 ? -15.139 0.671 13.272 1.00 93.50 95 ASN A O 1
ATOM 756 N N . ARG A 1 96 ? -14.837 -0.951 1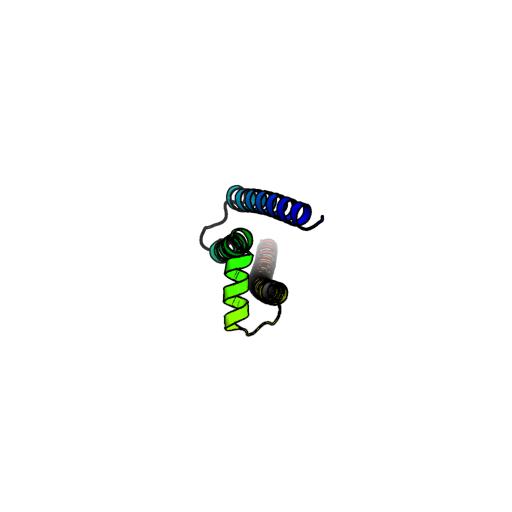1.750 1.00 94.75 96 ARG A N 1
ATOM 757 C CA . ARG A 1 96 ? -15.687 -1.931 12.448 1.00 94.75 96 ARG A CA 1
ATOM 758 C C . ARG A 1 96 ? -15.078 -2.359 13.781 1.00 94.75 96 ARG A C 1
ATOM 760 O O . ARG A 1 96 ? -15.805 -2.434 14.771 1.00 94.75 96 ARG A O 1
ATOM 767 N N . HIS A 1 97 ? -13.770 -2.608 13.824 1.00 94.50 97 HIS A N 1
ATOM 768 C CA . HIS A 1 97 ? -13.072 -2.959 15.063 1.00 94.50 97 HIS A CA 1
ATOM 769 C C . HIS A 1 97 ? -13.112 -1.822 16.083 1.00 94.50 97 HIS A C 1
ATOM 771 O O . HIS A 1 97 ? -13.469 -2.069 17.232 1.00 94.50 97 HIS A O 1
ATOM 777 N N . ILE A 1 98 ? -12.845 -0.584 15.657 1.00 95.75 98 ILE A N 1
ATOM 778 C CA . ILE A 1 98 ? -12.958 0.607 16.508 1.00 95.75 98 ILE A CA 1
ATOM 779 C C . ILE A 1 98 ? -14.375 0.712 17.071 1.00 95.75 98 ILE A C 1
ATOM 781 O O . ILE A 1 98 ? -14.546 0.815 18.278 1.00 95.75 98 ILE A O 1
ATOM 785 N N . THR A 1 99 ? -15.398 0.586 16.221 1.00 96.06 99 THR A N 1
ATOM 786 C CA . THR A 1 99 ? -16.801 0.656 16.656 1.00 96.06 99 THR A CA 1
ATOM 787 C C . THR A 1 99 ? -17.133 -0.417 17.694 1.00 96.06 99 THR A C 1
ATOM 789 O O . THR A 1 99 ? -17.826 -0.140 18.672 1.00 96.06 99 THR A O 1
ATOM 792 N N . LYS A 1 100 ? -16.652 -1.650 17.495 1.00 96.62 100 LYS A N 1
ATOM 793 C CA . LYS A 1 100 ? -16.869 -2.752 18.440 1.00 96.62 100 LYS A CA 1
ATOM 794 C C . LYS A 1 100 ? -16.198 -2.467 19.785 1.00 96.62 100 LYS A C 1
ATOM 796 O O . LYS A 1 100 ? -16.862 -2.559 20.812 1.00 96.62 100 LYS A O 1
ATOM 801 N N . LEU A 1 101 ? -14.933 -2.051 19.764 1.00 96.94 101 LEU A N 1
ATOM 802 C CA . LEU A 1 101 ? -14.177 -1.703 20.968 1.00 96.94 101 LEU A CA 1
ATOM 803 C C . LEU A 1 101 ? -14.811 -0.524 21.713 1.00 96.94 101 LEU A C 1
ATOM 805 O O . LEU A 1 101 ? -14.943 -0.574 22.930 1.00 96.94 101 LEU A O 1
ATOM 809 N N . SER A 1 102 ? -15.279 0.508 21.006 1.00 96.56 102 SER A N 1
ATOM 810 C CA . SER A 1 102 ? -15.990 1.632 21.625 1.00 96.56 102 SER A CA 1
ATOM 811 C C . SER A 1 102 ? -17.266 1.186 22.344 1.00 96.56 102 SER A C 1
ATOM 813 O O . SER A 1 102 ? -17.554 1.684 23.429 1.00 96.56 102 SER A O 1
ATOM 815 N N . LYS A 1 103 ? -18.017 0.231 21.775 1.00 96.25 103 LYS A N 1
ATOM 816 C CA . LYS A 1 103 ? -19.207 -0.338 22.427 1.00 96.25 103 LYS A CA 1
ATOM 817 C C . LYS A 1 103 ? -18.849 -1.156 23.666 1.00 96.25 103 LYS A C 1
ATOM 819 O O . LYS A 1 103 ? -19.496 -0.993 24.692 1.00 96.25 103 LYS A O 1
ATOM 824 N N . GLU A 1 104 ? -17.822 -1.999 23.585 1.00 96.75 104 GLU A N 1
ATOM 825 C CA . GLU A 1 104 ? -17.340 -2.778 24.734 1.00 96.75 104 GLU A CA 1
ATOM 826 C C . GLU A 1 104 ? -16.873 -1.860 25.872 1.00 96.75 104 GLU A C 1
ATOM 828 O O . GLU A 1 104 ? -17.260 -2.062 27.019 1.00 96.75 104 GLU A O 1
ATOM 833 N N . ILE A 1 105 ? -16.133 -0.791 25.558 1.00 96.94 105 ILE A N 1
ATOM 834 C CA . ILE A 1 105 ? -15.705 0.212 26.546 1.00 96.94 105 ILE A CA 1
ATOM 835 C C . ILE A 1 105 ? -16.910 0.904 27.196 1.00 96.94 105 ILE A C 1
ATOM 837 O O . ILE A 1 105 ? -16.907 1.110 28.408 1.00 96.94 105 ILE A O 1
ATOM 841 N N . ALA A 1 106 ? -17.941 1.253 26.421 1.00 95.69 106 ALA A N 1
ATOM 842 C CA . ALA A 1 106 ? -19.143 1.890 26.956 1.00 95.69 106 ALA A CA 1
ATOM 843 C C . ALA A 1 106 ? -19.899 0.977 27.937 1.00 95.69 106 ALA A C 1
ATOM 845 O O . ALA A 1 106 ? -20.278 1.431 29.015 1.00 95.69 106 ALA A O 1
ATOM 846 N N . LEU A 1 107 ? -20.058 -0.306 27.597 1.00 96.38 107 LEU A N 1
ATOM 847 C CA . LEU A 1 107 ? -20.691 -1.298 28.474 1.00 96.38 107 LEU A CA 1
ATOM 848 C C . LEU A 1 107 ? -19.883 -1.511 29.759 1.00 96.38 107 LEU A C 1
ATOM 850 O O . LEU A 1 107 ? -20.439 -1.450 30.852 1.00 96.38 107 LEU A O 1
ATOM 854 N N . LEU A 1 108 ? -18.559 -1.665 29.645 1.00 95.94 108 LEU A N 1
ATOM 855 C CA . LEU A 1 108 ? -17.670 -1.794 30.804 1.00 95.94 108 LEU A CA 1
ATOM 856 C C . LEU A 1 108 ? -17.748 -0.567 31.724 1.00 95.94 108 LEU A C 1
ATOM 858 O O . LEU A 1 108 ? -17.778 -0.699 32.947 1.00 95.94 108 LEU A O 1
ATOM 862 N N . ALA A 1 109 ? -17.802 0.640 31.153 1.00 94.62 109 ALA A N 1
ATOM 863 C CA . ALA A 1 109 ? -17.941 1.868 31.929 1.00 94.62 109 ALA A CA 1
ATOM 864 C C . ALA A 1 109 ? -19.278 1.923 32.691 1.00 94.62 109 ALA A C 1
ATOM 866 O O . ALA A 1 109 ? -19.324 2.412 33.824 1.00 94.62 109 ALA A O 1
ATOM 867 N N . GLU A 1 110 ? -20.355 1.405 32.096 1.00 94.25 110 GLU A N 1
ATOM 868 C CA . GLU A 1 110 ? -21.667 1.314 32.732 1.00 94.25 110 GLU A CA 1
ATOM 869 C C . GLU A 1 110 ? -21.681 0.295 33.879 1.00 94.25 110 GLU A C 1
ATOM 871 O O . GLU A 1 110 ? -22.120 0.629 34.982 1.00 94.25 110 GLU A O 1
ATOM 876 N N . GLU A 1 111 ? -21.127 -0.902 33.673 1.00 93.69 111 GLU A N 1
ATOM 877 C CA . GLU A 1 111 ? -21.007 -1.935 34.711 1.00 93.69 111 GLU A CA 1
ATOM 878 C C . GLU A 1 111 ? -20.227 -1.430 35.932 1.00 93.69 111 GLU A C 1
ATOM 880 O O . GLU A 1 111 ? -20.673 -1.584 37.073 1.00 93.69 111 GLU A O 1
ATOM 885 N N . ILE A 1 112 ? -19.097 -0.749 35.706 1.00 94.31 112 ILE A N 1
ATOM 886 C CA . ILE A 1 112 ? -18.290 -0.147 36.778 1.00 94.31 112 ILE A CA 1
ATOM 887 C C . ILE A 1 112 ? -19.110 0.887 37.560 1.00 94.31 112 ILE A C 1
ATOM 889 O O . ILE A 1 112 ? -19.028 0.948 38.791 1.00 94.31 112 ILE A O 1
ATOM 893 N N . LYS A 1 113 ? -19.914 1.701 36.867 1.00 90.88 113 LYS A N 1
ATOM 894 C CA . LYS A 1 113 ? -20.771 2.705 37.505 1.00 90.88 113 LYS A CA 1
ATOM 895 C C . LYS A 1 113 ? -21.870 2.049 38.344 1.00 90.88 113 LYS A C 1
ATOM 897 O O . LYS A 1 113 ? -22.093 2.470 39.478 1.00 90.88 113 LYS A O 1
ATOM 902 N N . GLN A 1 114 ? -22.511 0.994 37.841 1.00 88.75 114 GLN A N 1
ATOM 903 C CA . GLN A 1 114 ? -23.540 0.266 38.586 1.00 88.75 114 GLN A CA 1
ATOM 904 C C . GLN A 1 114 ? -22.968 -0.415 39.838 1.00 88.75 114 GLN A C 1
ATOM 906 O O . GLN A 1 114 ? -23.591 -0.358 40.896 1.00 88.75 114 GLN A O 1
ATOM 911 N N . ASN A 1 115 ? -21.765 -0.991 39.755 1.00 86.75 115 ASN A N 1
ATOM 912 C CA . ASN A 1 115 ? -21.125 -1.650 40.896 1.00 86.75 115 ASN A CA 1
ATOM 913 C C . ASN A 1 115 ? -20.727 -0.655 42.000 1.00 86.75 115 ASN A C 1
ATOM 915 O O . ASN A 1 115 ? -20.922 -0.933 43.177 1.00 86.75 115 ASN A O 1
ATOM 919 N N . LYS A 1 116 ? -20.261 0.549 41.633 1.00 79.06 116 LYS A N 1
ATOM 920 C CA . LYS A 1 116 ? -19.984 1.636 42.593 1.00 79.06 116 LYS A CA 1
ATOM 921 C C . LYS A 1 116 ? -21.223 2.187 43.301 1.00 79.06 116 LYS A C 1
ATOM 923 O O . LYS A 1 116 ? -21.073 2.815 44.335 1.00 79.06 116 LYS A O 1
ATOM 928 N N . THR A 1 117 ? -22.416 2.005 42.735 1.00 69.81 117 THR A N 1
ATOM 929 C CA . THR A 1 117 ? -23.668 2.528 43.317 1.00 69.81 117 THR A CA 1
ATOM 930 C C . THR A 1 117 ? -24.346 1.506 44.243 1.00 69.81 117 THR A C 1
ATOM 932 O O . THR A 1 117 ? -25.299 1.843 44.936 1.00 69.81 117 THR A O 1
ATOM 935 N N . LYS A 1 118 ? -23.885 0.246 44.240 1.00 60.47 118 LYS A N 1
ATOM 936 C CA . LYS A 1 118 ? -24.405 -0.850 45.077 1.00 60.47 118 LYS A CA 1
ATOM 937 C C . LYS A 1 118 ? -23.602 -1.076 46.370 1.00 60.47 118 LYS A C 1
ATOM 939 O O . LYS A 1 118 ? -23.978 -1.951 47.146 1.00 60.47 118 LYS A O 1
ATOM 944 N N . VAL A 1 119 ? -22.519 -0.324 46.572 1.00 53.62 119 VAL A N 1
ATOM 945 C CA . VAL A 1 119 ? -21.676 -0.291 47.783 1.00 53.62 119 VAL A CA 1
ATOM 946 C C . VAL A 1 119 ? -21.964 1.003 48.526 1.00 53.62 119 VAL A C 1
ATOM 948 O O . VAL A 1 119 ? -22.061 0.946 49.768 1.00 53.62 119 VAL A O 1
#

Sequence (119 aa):
MDIRIFQILVSFIGIAFVIWTLKNIITQKSSLKDSWFGLILSLLFIMLALFPDAVSHHIANILDFKSNVNAILFLLVGLLSAAFVSTNIRVNQQNRHITKLSKEIALLAEEIKQNKTKV

Radius of gyration: 23.62 Å; chains: 1; bounding box: 42×29×78 Å

Secondary structure (DSSP, 8-state):
--HHHHHHHHHHHHHHHHHHHHHHHHHT---HHHHHHHHHHHHHHHHHHH-HHHHHHHHHHHHT-S-HHHHHHHHHHHHHHHHHHHHHHHHHHHHHHHHHHHHHHHHHHHHHHHHHH--